Protein AF-A0A2A8B0K7-F1 (afdb_monomer_lite)

Secondary structure (DSSP, 8-state):
-HHHHGGGG-S--PPPHHHHHHHHTTTS------SSPEEE---HHHHHH-TTHHHHHHHHHHTTT--EEEP-----S--TTGGGSGGGHHHHHHHHHTTHHHHH-

pLDDT: mean 94.9, std 2.95, range [76.0, 98.06]

Radius of gyration: 17.42 Å; chains: 1; bounding box: 35×44×39 Å

Structure (mmCIF, N/CA/C/O backbone):
data_AF-A0A2A8B0K7-F1
#
_entry.id   AF-A0A2A8B0K7-F1
#
loop_
_atom_site.group_PDB
_atom_site.id
_atom_site.type_symbol
_atom_site.label_atom_id
_atom_site.label_alt_id
_atom_site.label_comp_id
_atom_site.label_asym_id
_atom_site.label_entity_id
_atom_site.label_seq_id
_atom_site.pdbx_PDB_ins_code
_atom_site.Cartn_x
_atom_site.Cartn_y
_atom_site.Cartn_z
_atom_site.occupancy
_atom_site.B_iso_or_equiv
_atom_site.auth_seq_id
_atom_site.auth_comp_id
_atom_site.auth_asym_id
_atom_site.auth_atom_id
_atom_site.pdbx_PDB_model_num
ATOM 1 N N . TYR A 1 1 ? -0.064 -16.449 -13.031 1.00 87.69 1 TYR A N 1
ATOM 2 C CA . TYR A 1 1 ? -0.453 -17.876 -12.992 1.00 87.69 1 TYR A CA 1
ATOM 3 C C . TYR A 1 1 ? -1.543 -18.190 -14.000 1.00 87.69 1 TYR A C 1
ATOM 5 O O . TYR A 1 1 ? -1.286 -19.018 -14.854 1.00 87.69 1 TYR A O 1
ATOM 13 N N . ASN A 1 2 ? -2.693 -17.508 -13.967 1.00 87.81 2 ASN A N 1
ATOM 14 C CA . ASN A 1 2 ? -3.795 -17.751 -14.915 1.00 87.81 2 ASN A CA 1
ATOM 15 C C . ASN A 1 2 ? -3.361 -17.609 -16.376 1.00 87.81 2 ASN A C 1
ATOM 17 O O . ASN A 1 2 ? -3.594 -18.510 -17.167 1.00 87.81 2 ASN A O 1
ATOM 21 N N . GLU A 1 3 ? -2.677 -16.514 -16.707 1.00 89.38 3 GLU A N 1
ATOM 22 C CA . GLU A 1 3 ? -2.254 -16.244 -18.086 1.00 89.38 3 GLU A CA 1
ATOM 23 C C . GLU A 1 3 ? -1.155 -17.201 -18.565 1.00 89.38 3 GLU A C 1
ATOM 25 O O . GLU A 1 3 ? -1.265 -17.780 -19.637 1.00 89.38 3 GLU A O 1
ATOM 30 N N . ILE A 1 4 ? -0.102 -17.391 -17.762 1.00 93.62 4 ILE A N 1
ATOM 31 C CA . ILE A 1 4 ? 1.075 -18.178 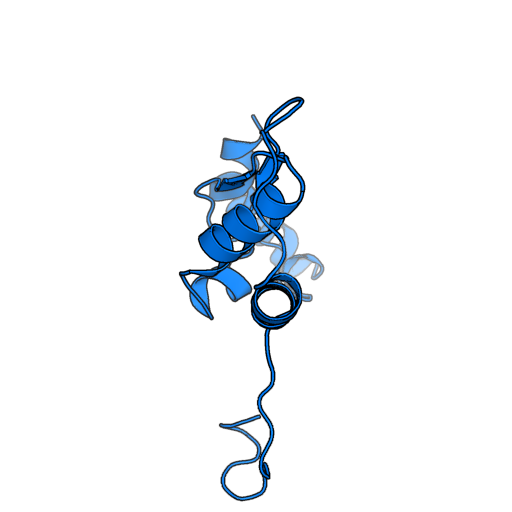-18.169 1.00 93.62 4 ILE A CA 1
ATOM 32 C C . ILE A 1 4 ? 0.799 -19.689 -18.161 1.00 93.62 4 ILE A C 1
ATOM 34 O O . ILE A 1 4 ? 1.297 -20.398 -19.028 1.00 93.62 4 ILE A O 1
ATOM 38 N N . LEU A 1 5 ? 0.051 -20.197 -17.176 1.00 93.81 5 LEU A N 1
ATOM 39 C CA . LEU A 1 5 ? -0.153 -21.641 -17.000 1.00 93.81 5 LEU A CA 1
ATOM 40 C C . LEU A 1 5 ? -1.439 -22.156 -17.664 1.00 93.81 5 LEU A C 1
ATOM 42 O O . LEU A 1 5 ? -1.542 -23.358 -17.913 1.00 93.81 5 LEU A O 1
ATOM 46 N N . GLY A 1 6 ? -2.408 -21.280 -17.957 1.00 93.38 6 GLY A N 1
ATOM 47 C CA . GLY A 1 6 ? -3.682 -21.644 -18.584 1.00 93.38 6 GLY A CA 1
ATOM 48 C C . GLY A 1 6 ? -4.337 -22.871 -17.939 1.00 93.38 6 GLY A C 1
ATOM 49 O O . GLY A 1 6 ? -4.421 -22.972 -16.714 1.00 93.38 6 GLY A O 1
ATOM 50 N N . GLU A 1 7 ? -4.723 -23.838 -18.771 1.00 94.38 7 GLU A N 1
ATOM 51 C CA . GLU A 1 7 ? -5.358 -25.100 -18.354 1.00 94.38 7 GLU A CA 1
ATOM 52 C C . GLU A 1 7 ? -4.488 -25.958 -17.415 1.00 94.38 7 GLU A C 1
ATOM 54 O O . GLU A 1 7 ? -5.001 -26.751 -16.631 1.00 94.38 7 GLU A O 1
ATOM 59 N N . THR A 1 8 ? -3.161 -25.792 -17.443 1.00 95.81 8 THR A N 1
ATOM 60 C CA . THR A 1 8 ? -2.231 -26.556 -16.588 1.00 95.81 8 THR A CA 1
ATOM 61 C C . THR A 1 8 ? -2.007 -25.940 -15.212 1.00 95.81 8 THR A C 1
ATOM 63 O O . THR A 1 8 ? -1.260 -26.490 -14.406 1.00 95.81 8 THR A O 1
ATOM 66 N N . ARG A 1 9 ? -2.655 -24.808 -14.913 1.00 94.56 9 ARG A N 1
ATOM 67 C CA . ARG A 1 9 ? -2.525 -24.127 -13.622 1.00 94.56 9 ARG A CA 1
ATOM 68 C C . ARG A 1 9 ? -2.894 -25.038 -12.445 1.00 94.56 9 ARG A C 1
ATOM 70 O O . ARG A 1 9 ? -2.273 -24.920 -11.399 1.00 94.56 9 ARG A O 1
ATOM 77 N N . GLY A 1 10 ? -3.870 -25.932 -12.601 1.00 93.75 10 GLY A N 1
ATOM 78 C CA . GLY A 1 10 ? -4.451 -26.677 -11.482 1.00 93.75 10 GLY A CA 1
ATOM 79 C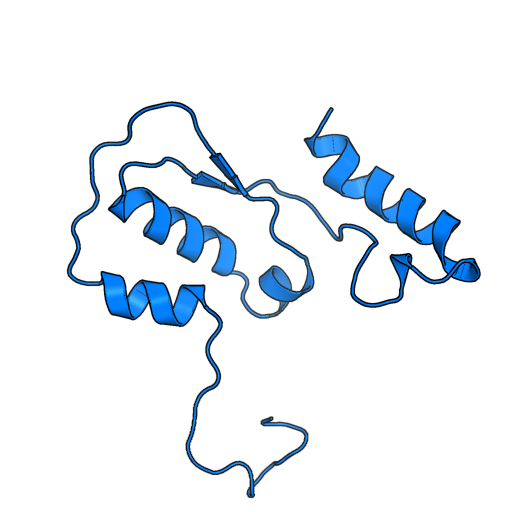 C . GLY A 1 10 ? -5.404 -25.823 -10.633 1.00 93.75 10 GLY A C 1
ATOM 80 O O . GLY A 1 10 ? -5.714 -24.683 -10.984 1.00 93.75 10 GLY A O 1
ATOM 81 N N . ASP A 1 11 ? -5.878 -26.388 -9.520 1.00 94.88 11 ASP A N 1
ATOM 82 C CA . ASP A 1 11 ? -6.906 -25.780 -8.664 1.00 94.88 11 ASP A CA 1
ATOM 83 C C . ASP A 1 11 ? -6.295 -25.146 -7.406 1.00 94.88 11 ASP A C 1
ATOM 85 O O . ASP A 1 11 ? -6.175 -25.765 -6.349 1.00 94.88 11 ASP A O 1
ATOM 89 N N . PHE A 1 12 ? -5.831 -23.905 -7.543 1.00 93.31 12 PHE A N 1
ATOM 90 C CA . PHE A 1 12 ? -5.393 -23.090 -6.412 1.00 93.31 12 PHE A CA 1
ATOM 91 C C . PHE A 1 12 ? -5.703 -21.622 -6.655 1.00 93.31 12 PHE A C 1
ATOM 93 O O . PHE A 1 12 ? -5.650 -21.150 -7.790 1.00 93.31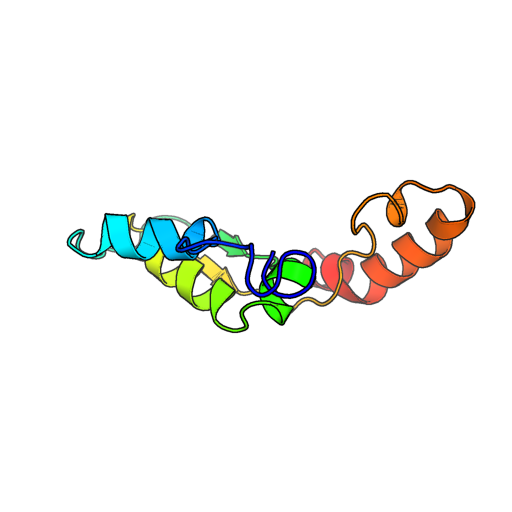 12 PHE A O 1
ATOM 100 N N . GLN A 1 13 ? -5.918 -20.855 -5.590 1.00 90.19 13 GLN A N 1
ATOM 101 C CA . GLN A 1 13 ? -6.013 -19.399 -5.644 1.00 90.19 13 GLN A CA 1
ATOM 102 C C . GLN A 1 13 ? -4.785 -18.776 -4.979 1.00 90.19 13 GLN A C 1
ATOM 104 O O . GLN A 1 13 ? -4.455 -19.110 -3.845 1.00 90.19 13 GLN A O 1
ATOM 109 N N . VAL A 1 14 ? -4.114 -17.859 -5.680 1.00 91.19 14 VAL A N 1
ATOM 110 C CA . VAL A 1 14 ? -3.101 -16.998 -5.054 1.00 91.19 14 VAL A CA 1
ATOM 111 C C . VAL A 1 14 ? -3.825 -15.789 -4.504 1.00 91.19 14 VAL A C 1
ATOM 113 O O . VAL A 1 14 ? -4.467 -15.072 -5.268 1.00 91.19 14 VAL A O 1
ATOM 116 N N . GLN A 1 15 ? -3.734 -15.601 -3.197 1.00 92.44 15 GLN A N 1
ATOM 117 C CA . GLN A 1 15 ? -4.315 -14.466 -2.497 1.00 92.44 15 GLN A CA 1
ATOM 118 C C . GLN A 1 15 ? -3.220 -13.458 -2.157 1.00 92.44 15 GLN A C 1
ATOM 120 O O . GLN A 1 15 ? -2.074 -13.832 -1.886 1.00 92.44 15 GLN A O 1
ATOM 125 N N . LEU A 1 16 ? -3.583 -12.181 -2.138 1.00 93.31 16 LEU A N 1
ATOM 126 C CA . LEU A 1 16 ? -2.809 -11.163 -1.449 1.00 93.31 16 LEU A CA 1
ATOM 127 C C . LEU A 1 16 ? -2.895 -11.400 0.065 1.00 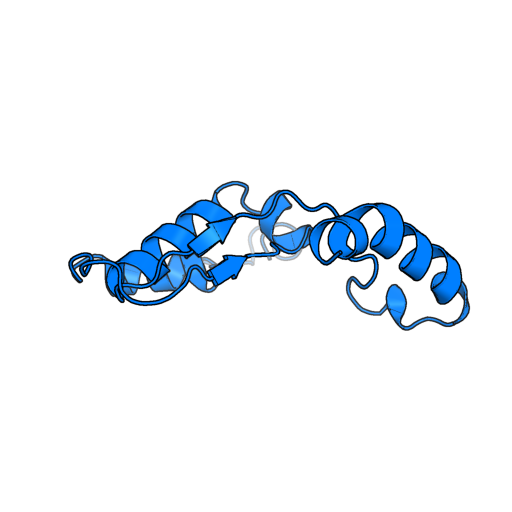93.31 16 LEU A C 1
ATOM 129 O O . LEU A 1 16 ? -3.844 -11.997 0.578 1.00 93.31 16 LEU A O 1
ATOM 133 N N . VAL A 1 17 ? -1.897 -10.917 0.803 1.00 94.94 17 VAL A N 1
ATOM 134 C CA . VAL A 1 17 ? -1.798 -11.182 2.246 1.00 94.94 17 VAL A CA 1
ATOM 135 C C . VAL A 1 17 ? -3.018 -10.670 3.018 1.00 94.94 17 VAL A C 1
ATOM 137 O O . VAL A 1 17 ? -3.496 -11.344 3.925 1.00 94.94 17 VAL A O 1
ATOM 140 N N . HIS A 1 18 ? -3.568 -9.516 2.641 1.00 95.31 18 HIS A N 1
ATOM 141 C CA . HIS A 1 18 ? -4.761 -8.936 3.258 1.00 95.31 18 HIS A CA 1
ATOM 142 C C . HIS A 1 18 ? -6.040 -9.691 2.922 1.00 95.31 18 HIS A C 1
ATOM 144 O O . HIS A 1 18 ? -6.923 -9.749 3.771 1.00 95.31 18 HIS A O 1
ATOM 150 N N . GLU A 1 19 ? -6.150 -10.299 1.740 1.00 95.38 19 GLU A N 1
ATOM 151 C CA . GLU A 1 19 ? -7.288 -11.173 1.421 1.00 95.38 19 GLU A CA 1
ATOM 152 C C . GLU A 1 19 ? -7.304 -12.390 2.357 1.00 95.38 19 GLU A C 1
ATOM 154 O O . GLU A 1 19 ? -8.334 -12.705 2.957 1.00 95.38 19 GLU A O 1
ATOM 159 N N . TRP A 1 20 ? -6.140 -13.014 2.558 1.00 96.12 20 TRP A N 1
ATOM 160 C CA . TRP A 1 20 ? -5.983 -14.131 3.490 1.00 96.12 20 TRP A CA 1
ATOM 161 C C . TRP A 1 20 ? -6.216 -13.710 4.951 1.00 96.12 20 TRP A C 1
ATOM 163 O O . TRP A 1 20 ? -6.945 -14.376 5.692 1.00 96.12 20 TRP A O 1
ATOM 173 N N . LEU A 1 21 ? -5.649 -12.574 5.376 1.00 97.06 21 LEU A N 1
ATOM 174 C CA . LEU A 1 21 ? -5.811 -12.060 6.740 1.00 97.06 21 LEU A CA 1
ATOM 175 C C . LEU A 1 21 ? -7.262 -11.701 7.065 1.00 97.06 21 LEU A C 1
ATOM 177 O O . LEU A 1 21 ? -7.706 -11.950 8.184 1.00 97.06 21 LEU A O 1
ATOM 181 N N . GLN A 1 22 ? -8.019 -11.143 6.117 1.00 95.19 22 GLN A N 1
ATOM 182 C CA . GLN A 1 22 ? -9.437 -10.852 6.333 1.00 95.19 22 GLN A CA 1
ATOM 183 C C . GLN A 1 22 ? -10.239 -12.111 6.666 1.00 95.19 22 GLN A C 1
ATOM 185 O O . GLN A 1 22 ? -11.086 -12.069 7.559 1.00 95.19 22 GLN A O 1
ATOM 190 N N . GLN A 1 23 ? -9.955 -13.224 5.985 1.00 94.88 23 GLN A N 1
ATOM 191 C CA . GLN A 1 23 ? -10.606 -14.508 6.252 1.00 94.88 23 GLN A CA 1
ATOM 192 C C . GLN A 1 23 ? -10.214 -15.040 7.631 1.00 94.88 23 GLN A C 1
ATOM 194 O O . GLN A 1 23 ? -11.083 -15.387 8.428 1.00 94.88 23 GLN A O 1
ATOM 199 N N . LEU A 1 24 ? -8.915 -15.038 7.943 1.00 96.69 24 LEU A N 1
ATOM 200 C CA . LEU A 1 24 ? -8.401 -15.531 9.222 1.00 96.69 24 LEU A CA 1
ATOM 201 C C . LEU A 1 24 ? -8.952 -14.745 10.421 1.00 96.69 24 LEU A C 1
ATOM 203 O O . LEU A 1 24 ? -9.157 -15.298 11.498 1.00 96.69 24 LEU A O 1
ATOM 207 N N . LEU A 1 25 ? -9.183 -13.445 10.242 1.00 96.94 25 LEU A N 1
ATOM 208 C CA . LEU A 1 25 ? -9.642 -12.561 11.304 1.00 96.94 25 LEU A CA 1
ATOM 209 C C . LEU A 1 25 ? -11.162 -12.407 11.351 1.00 96.94 25 LEU A C 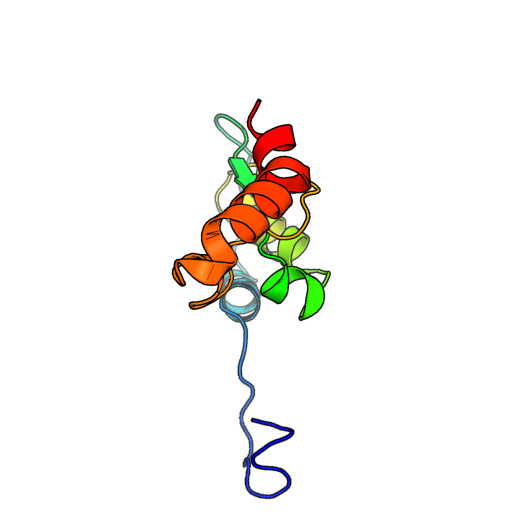1
ATOM 211 O O . LEU A 1 25 ? -11.625 -11.646 12.193 1.00 96.94 25 LEU A O 1
ATOM 215 N N . ALA A 1 26 ? -11.934 -13.099 10.507 1.00 93.88 26 ALA A N 1
ATOM 216 C CA . ALA A 1 26 ? -13.372 -12.876 10.333 1.00 93.88 26 ALA A CA 1
ATOM 217 C C . ALA A 1 26 ? -14.176 -12.890 11.649 1.00 93.88 26 ALA A C 1
ATOM 219 O O . ALA A 1 26 ? -15.062 -12.052 11.830 1.00 93.88 26 ALA A O 1
ATOM 220 N N . GLU A 1 27 ? -13.819 -13.766 12.590 1.00 95.38 27 GLU A N 1
ATOM 221 C CA . GLU A 1 27 ? -14.494 -13.928 13.889 1.00 95.38 27 GLU A CA 1
ATOM 222 C C . GLU A 1 27 ? -13.997 -12.963 14.977 1.00 95.38 27 GLU A C 1
ATOM 224 O O . GLU A 1 27 ? -14.615 -12.820 16.032 1.00 95.38 27 GLU A O 1
ATOM 229 N N . ARG A 1 28 ? -12.881 -12.267 14.745 1.00 97.19 28 ARG A N 1
ATOM 230 C CA . ARG A 1 28 ? -12.318 -11.326 15.714 1.00 97.19 28 ARG A CA 1
ATOM 231 C C . ARG A 1 28 ? -13.079 -10.005 15.672 1.00 97.19 28 ARG A C 1
ATOM 233 O O . ARG A 1 28 ? -12.965 -9.276 14.693 1.00 97.19 28 ARG A O 1
ATOM 240 N N . ALA A 1 29 ? -13.787 -9.653 16.739 1.00 96.44 29 ALA A N 1
ATOM 241 C CA . ALA A 1 29 ? -14.475 -8.366 16.822 1.00 96.44 29 ALA A CA 1
ATOM 242 C C . ALA A 1 29 ? -13.510 -7.170 16.713 1.00 96.44 29 ALA A C 1
ATOM 244 O O . ALA A 1 29 ? -12.379 -7.215 17.213 1.00 96.44 29 ALA A O 1
ATOM 245 N N . GLU A 1 30 ? -13.993 -6.088 16.101 1.00 96.88 30 GLU A N 1
ATOM 246 C CA . GLU A 1 30 ? -13.332 -4.785 16.152 1.00 96.88 30 GLU A CA 1
ATOM 247 C C . GLU A 1 30 ? -13.113 -4.340 17.597 1.00 96.88 30 GLU A C 1
ATOM 249 O O . GLU A 1 30 ? -13.937 -4.597 18.478 1.00 96.88 30 GLU A O 1
ATOM 254 N N . GLN A 1 31 ? -11.970 -3.706 17.842 1.00 97.31 31 GLN A N 1
ATOM 255 C CA . GLN A 1 31 ? -11.641 -3.155 19.151 1.00 97.31 31 GLN A CA 1
ATOM 256 C C . GLN A 1 31 ? -11.784 -1.631 19.100 1.00 97.31 31 GLN A C 1
ATOM 258 O O . GLN A 1 31 ? -11.556 -1.037 18.042 1.00 97.31 31 GLN A O 1
ATOM 263 N N . PRO A 1 32 ? -12.132 -0.971 20.218 1.00 96.62 32 PRO A N 1
ATOM 264 C CA . PRO A 1 32 ? -12.154 0.485 20.279 1.00 96.62 32 PRO A CA 1
ATOM 265 C C . PRO A 1 32 ? -10.814 1.071 19.825 1.00 96.62 32 PRO A C 1
ATOM 267 O O . PRO A 1 32 ? -9.756 0.606 20.252 1.00 96.62 32 PRO A O 1
ATOM 270 N N . ALA A 1 33 ? -10.862 2.083 18.959 1.00 94.94 33 ALA A N 1
ATOM 271 C CA . ALA A 1 33 ? -9.653 2.722 18.460 1.00 94.94 33 ALA A CA 1
ATOM 272 C C . ALA A 1 33 ? -8.901 3.427 19.600 1.00 94.94 33 ALA A C 1
ATOM 274 O O . ALA A 1 33 ? -9.494 4.180 20.375 1.00 94.94 33 ALA A O 1
ATOM 275 N N . THR A 1 34 ? -7.591 3.203 19.682 1.00 93.81 34 THR A N 1
ATOM 276 C CA . THR A 1 34 ? -6.701 3.833 20.666 1.00 93.81 34 THR A CA 1
ATOM 277 C C . THR A 1 34 ? -5.446 4.371 19.984 1.00 93.81 34 THR A C 1
ATOM 279 O O . THR A 1 34 ? -4.999 3.822 18.980 1.00 93.81 34 THR A O 1
ATOM 282 N N . GLY A 1 35 ? -4.867 5.436 20.543 1.00 93.81 35 GLY A N 1
ATOM 283 C CA . GLY A 1 35 ? -3.663 6.062 19.995 1.00 93.81 35 GLY A CA 1
ATOM 284 C C . GLY A 1 35 ? -3.917 6.919 18.752 1.00 93.81 35 GLY A C 1
ATOM 285 O O . GLY A 1 35 ? -5.045 7.324 18.468 1.00 93.81 35 GLY A O 1
ATOM 286 N N . GLU A 1 36 ? -2.832 7.234 18.047 1.00 95.88 36 GLU A N 1
ATOM 287 C CA . GLU A 1 36 ? -2.850 8.048 16.830 1.00 95.88 36 GLU A CA 1
ATOM 288 C C . GLU A 1 36 ? -3.226 7.224 15.590 1.00 95.88 36 GLU A C 1
ATOM 290 O O . GLU A 1 36 ? -3.158 5.992 15.580 1.00 95.88 36 GLU A O 1
ATOM 295 N N . ALA A 1 37 ? -3.642 7.920 14.530 1.00 96.62 37 ALA A N 1
ATOM 296 C CA . ALA A 1 37 ? -3.945 7.288 13.254 1.00 96.62 37 ALA A CA 1
ATOM 297 C C . ALA A 1 37 ? -2.662 6.839 12.539 1.00 96.62 37 ALA A C 1
ATOM 299 O O . ALA A 1 37 ? -1.668 7.561 12.489 1.00 96.62 37 ALA A O 1
ATOM 300 N N . TRP A 1 38 ? -2.729 5.662 11.930 1.00 97.44 38 TRP A N 1
ATOM 301 C CA . TRP A 1 38 ? -1.770 5.188 10.943 1.00 97.44 38 TRP A CA 1
ATOM 302 C C . TRP A 1 38 ? -2.202 5.664 9.558 1.00 97.44 38 TRP A C 1
ATOM 304 O O . TRP A 1 38 ? -3.398 5.777 9.285 1.00 97.44 38 TRP A O 1
ATOM 314 N N . TYR A 1 39 ? -1.242 5.881 8.665 1.00 97.12 39 TYR A N 1
ATOM 315 C CA . TYR A 1 39 ? -1.499 6.355 7.307 1.00 97.12 39 TYR A CA 1
ATOM 316 C C . TYR A 1 39 ? -0.961 5.342 6.301 1.00 97.12 39 TYR A C 1
ATOM 318 O O . TYR A 1 39 ? 0.234 5.048 6.275 1.00 97.12 39 TYR A O 1
ATOM 326 N N . LEU A 1 40 ? -1.851 4.784 5.486 1.00 97.19 40 LEU A N 1
ATOM 327 C CA . LEU A 1 40 ? -1.520 3.794 4.474 1.00 97.19 40 LEU A CA 1
ATOM 328 C C . LEU A 1 40 ? -1.230 4.473 3.138 1.00 97.19 40 LEU A C 1
ATOM 330 O O . LEU A 1 40 ? -2.118 5.045 2.507 1.00 97.19 40 LEU A O 1
ATOM 334 N N . PHE A 1 41 ? 0.011 4.330 2.681 1.00 96.88 41 PHE A N 1
ATOM 335 C CA . PHE A 1 41 ? 0.434 4.670 1.328 1.00 96.88 41 PHE A CA 1
ATOM 336 C C . PHE A 1 41 ? 0.406 3.396 0.477 1.00 96.88 41 PHE A C 1
ATOM 338 O O . PHE A 1 41 ? 1.381 2.641 0.403 1.00 96.88 41 PHE A O 1
ATOM 345 N N . GLY A 1 42 ? -0.751 3.131 -0.130 1.00 95.00 42 GLY A N 1
ATOM 346 C CA . GLY A 1 42 ? -0.948 1.967 -0.993 1.00 95.00 42 GLY A CA 1
ATOM 347 C C . GLY A 1 42 ? -0.040 2.024 -2.222 1.00 95.00 42 GLY A C 1
ATOM 348 O O . GLY A 1 42 ? 0.054 3.051 -2.895 1.00 95.00 42 GLY A O 1
ATOM 349 N N . HIS A 1 43 ? 0.638 0.919 -2.532 1.00 95.00 43 HIS A N 1
ATOM 350 C CA . HIS A 1 43 ? 1.463 0.847 -3.736 1.00 95.00 43 HIS A CA 1
ATOM 351 C C . HIS A 1 43 ? 0.583 0.639 -4.970 1.00 95.00 43 HIS A C 1
ATOM 353 O O . HIS A 1 43 ? -0.388 -0.115 -4.942 1.00 95.00 43 HIS A O 1
ATOM 359 N N . CYS A 1 44 ? 0.954 1.267 -6.088 1.00 93.12 44 CYS A N 1
ATOM 360 C CA . CYS A 1 44 ? 0.137 1.271 -7.302 1.00 93.12 44 CYS A CA 1
ATOM 361 C C . CYS A 1 44 ? -0.206 -0.135 -7.818 1.00 93.12 44 CYS A C 1
ATOM 363 O O . CYS A 1 44 ? -1.346 -0.347 -8.204 1.00 93.12 44 CYS A O 1
ATOM 365 N N . THR A 1 45 ? 0.722 -1.096 -7.776 1.00 92.56 45 THR A N 1
ATOM 366 C CA . THR A 1 45 ? 0.466 -2.483 -8.206 1.00 92.56 45 THR A CA 1
ATOM 367 C C . THR A 1 45 ? -0.625 -3.166 -7.379 1.00 92.56 45 THR A C 1
ATOM 369 O O . THR A 1 45 ? -1.445 -3.892 -7.929 1.00 92.56 45 THR A O 1
ATOM 372 N N . GLU A 1 46 ? -0.648 -2.942 -6.065 1.00 92.44 46 GLU A N 1
ATOM 373 C CA . GLU A 1 46 ? -1.652 -3.530 -5.173 1.00 92.44 46 GLU A CA 1
ATOM 374 C C . GLU A 1 46 ? -3.022 -2.883 -5.410 1.00 92.44 46 GLU A C 1
ATOM 376 O O . GLU A 1 46 ? -4.015 -3.579 -5.619 1.00 92.44 46 GLU A O 1
ATOM 381 N N . THR A 1 47 ? -3.064 -1.550 -5.457 1.00 92.00 47 THR A N 1
ATOM 382 C CA . THR A 1 47 ? -4.301 -0.786 -5.658 1.00 92.00 47 THR A CA 1
ATOM 383 C C . THR A 1 47 ? -4.937 -1.050 -7.023 1.00 92.00 47 THR A C 1
ATOM 385 O O . THR A 1 47 ? -6.160 -1.101 -7.126 1.00 92.00 47 THR A O 1
ATOM 388 N N . THR A 1 48 ? -4.142 -1.232 -8.083 1.00 92.19 48 THR A N 1
ATOM 389 C CA . THR A 1 48 ? -4.683 -1.543 -9.416 1.00 92.19 48 THR A CA 1
ATOM 390 C C . THR A 1 48 ? -5.096 -3.003 -9.554 1.00 92.19 48 THR A C 1
ATOM 392 O O . THR A 1 48 ? -6.074 -3.276 -10.247 1.00 92.19 48 THR A O 1
ATOM 395 N N . ALA A 1 49 ? -4.405 -3.934 -8.886 1.00 91.44 49 ALA A N 1
ATOM 396 C CA . ALA A 1 49 ? -4.802 -5.340 -8.858 1.00 91.44 49 ALA A CA 1
ATOM 397 C C . ALA A 1 49 ? -6.103 -5.554 -8.067 1.00 91.44 49 ALA A C 1
ATOM 399 O O . ALA A 1 49 ? -6.943 -6.356 -8.471 1.00 91.44 49 ALA A O 1
ATOM 400 N N . LEU A 1 50 ? -6.281 -4.825 -6.960 1.00 94.44 50 LEU A N 1
ATOM 401 C CA . LEU A 1 50 ? -7.472 -4.887 -6.119 1.00 94.44 50 LEU A CA 1
ATOM 402 C C . LEU A 1 50 ? -7.792 -3.493 -5.541 1.00 94.44 50 LEU A C 1
ATOM 404 O O . LEU A 1 50 ? -7.223 -3.112 -4.513 1.00 94.44 50 LEU A O 1
ATOM 408 N N . PRO A 1 51 ? -8.749 -2.745 -6.132 1.00 93.62 51 PRO A N 1
ATOM 409 C CA . PRO A 1 51 ? -9.115 -1.398 -5.673 1.00 93.62 51 PRO A CA 1
ATOM 410 C C . PRO A 1 51 ? -9.591 -1.326 -4.215 1.00 93.62 51 PRO A C 1
ATOM 412 O O . PRO A 1 51 ? -9.450 -0.295 -3.562 1.00 93.62 51 PRO A O 1
ATOM 415 N N . ALA A 1 52 ? -10.127 -2.428 -3.682 1.00 94.56 52 ALA A N 1
ATOM 416 C CA . ALA A 1 52 ? -10.583 -2.525 -2.297 1.00 94.56 52 ALA A CA 1
ATOM 417 C C . ALA A 1 52 ? -9.447 -2.746 -1.274 1.00 94.56 52 ALA A C 1
ATOM 419 O O . ALA A 1 52 ? -9.714 -2.732 -0.072 1.00 94.56 52 ALA A O 1
ATOM 420 N N . SER A 1 53 ? -8.187 -2.913 -1.703 1.00 95.88 53 SER A N 1
ATOM 421 C CA . SER A 1 53 ? -7.060 -3.255 -0.813 1.00 95.88 53 SER A CA 1
ATOM 422 C C . SER A 1 53 ? -6.912 -2.297 0.368 1.00 95.88 53 SER A C 1
ATOM 424 O O . SER A 1 53 ? -6.761 -2.738 1.505 1.00 95.88 53 SER A O 1
ATOM 426 N N . GLY A 1 54 ? -7.048 -0.989 0.133 1.00 96.12 54 GLY A N 1
ATOM 427 C CA . GLY A 1 54 ? -6.998 0.006 1.205 1.00 96.12 54 GLY A CA 1
ATOM 428 C C . GLY A 1 54 ? -8.086 -0.196 2.266 1.00 96.12 54 GLY A C 1
ATOM 429 O O . GLY A 1 54 ? -7.813 -0.111 3.463 1.00 96.12 54 GLY A O 1
ATOM 430 N N . GLN A 1 55 ? -9.315 -0.524 1.854 1.00 96.19 55 GLN A N 1
ATOM 431 C CA . GLN A 1 55 ? -10.422 -0.801 2.780 1.00 96.19 55 GLN A CA 1
ATOM 432 C C . GLN A 1 55 ? -10.212 -2.115 3.538 1.00 96.19 55 GLN A C 1
ATOM 434 O O . GLN A 1 55 ? -10.572 -2.221 4.715 1.00 96.19 55 GLN A O 1
ATOM 439 N N . HIS A 1 56 ? -9.603 -3.111 2.888 1.00 97.12 56 HIS A N 1
ATOM 440 C CA . HIS A 1 56 ? -9.259 -4.370 3.538 1.00 97.12 56 HIS A CA 1
ATOM 441 C C . HIS A 1 56 ? -8.275 -4.133 4.682 1.00 97.12 56 HIS A C 1
ATOM 443 O O . HIS A 1 56 ? -8.508 -4.606 5.796 1.00 97.12 56 HIS A O 1
ATOM 449 N N . TRP A 1 57 ? -7.237 -3.332 4.440 1.00 97.88 57 TRP A N 1
ATOM 450 C CA . TRP A 1 57 ? -6.275 -2.951 5.467 1.00 97.88 57 TRP A CA 1
ATOM 451 C C . TRP A 1 57 ? -6.908 -2.148 6.605 1.00 97.88 57 TRP A C 1
ATOM 453 O O . TRP A 1 57 ? -6.669 -2.474 7.768 1.00 97.88 57 TRP A O 1
ATOM 463 N N . THR A 1 58 ? -7.779 -1.177 6.305 1.00 97.31 58 THR A N 1
ATOM 464 C CA . THR A 1 58 ? -8.520 -0.439 7.344 1.00 97.31 58 THR A CA 1
ATOM 465 C C . THR A 1 58 ? -9.342 -1.381 8.228 1.00 97.31 58 THR A C 1
ATOM 467 O O . THR A 1 58 ? -9.281 -1.286 9.453 1.00 97.31 58 THR A O 1
ATOM 470 N N . SER A 1 59 ? -10.041 -2.345 7.625 1.00 97.06 59 SER A N 1
ATOM 471 C CA . SER A 1 59 ? -10.843 -3.335 8.359 1.00 97.06 59 SER A CA 1
ATOM 472 C C . SER A 1 59 ? -9.977 -4.259 9.222 1.00 97.06 59 SER A C 1
ATOM 474 O O . SER A 1 59 ? -10.352 -4.607 10.339 1.00 97.06 59 SER A O 1
ATOM 476 N N . ILE A 1 60 ? -8.800 -4.659 8.729 1.00 97.69 60 ILE A N 1
ATOM 477 C CA . ILE A 1 60 ? -7.845 -5.470 9.496 1.00 97.69 60 ILE A CA 1
ATOM 478 C C . ILE A 1 60 ? -7.345 -4.688 10.717 1.00 97.69 60 ILE A C 1
ATOM 480 O O . ILE A 1 60 ? -7.372 -5.222 11.823 1.00 97.69 60 ILE A O 1
ATOM 484 N N . PHE A 1 61 ? -6.935 -3.428 10.548 1.00 97.88 61 PHE A N 1
ATOM 485 C CA . PHE A 1 61 ? -6.420 -2.592 11.642 1.00 97.88 61 PHE A CA 1
ATOM 486 C C . PHE A 1 61 ? -7.479 -2.326 12.724 1.00 97.88 61 PHE A C 1
ATOM 488 O O . PHE A 1 61 ? -7.168 -2.398 13.917 1.00 97.88 61 PHE A O 1
ATOM 495 N N . ALA A 1 62 ? -8.743 -2.131 12.333 1.00 97.38 62 ALA A N 1
ATOM 496 C CA . ALA A 1 62 ? -9.857 -1.952 13.267 1.00 97.38 62 ALA A CA 1
ATOM 497 C C . ALA A 1 62 ? -10.044 -3.159 14.213 1.00 97.38 62 ALA A C 1
ATOM 499 O O . ALA A 1 62 ? -10.325 -2.991 15.403 1.00 97.38 62 ALA A O 1
ATOM 500 N N . ARG A 1 63 ? -9.771 -4.389 13.746 1.00 97.50 63 ARG A N 1
ATOM 501 C CA . ARG A 1 63 ? -9.778 -5.611 14.586 1.00 97.50 63 ARG A CA 1
ATOM 502 C C . ARG A 1 63 ? -8.705 -5.624 15.680 1.00 97.50 63 ARG A C 1
ATOM 504 O O . ARG A 1 63 ? -8.761 -6.456 16.589 1.00 97.50 63 ARG A O 1
ATOM 511 N N . PHE A 1 64 ? -7.754 -4.696 15.635 1.00 9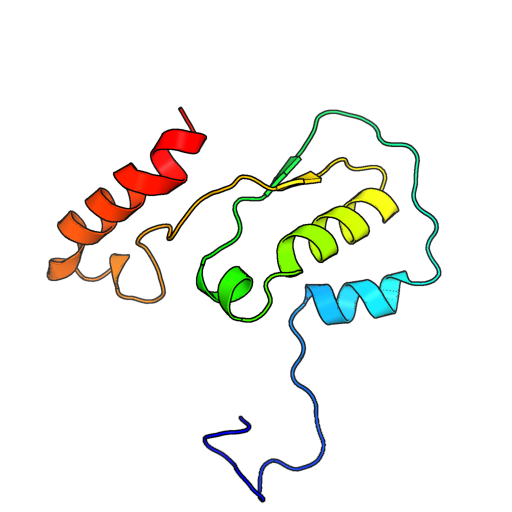6.81 64 PHE A N 1
ATOM 512 C CA . PHE A 1 64 ? -6.710 -4.516 16.643 1.00 96.81 64 PHE A CA 1
ATOM 513 C C . PHE A 1 64 ? -6.775 -3.158 17.352 1.00 96.81 64 PHE A C 1
ATOM 515 O O . PHE A 1 64 ? -5.868 -2.839 18.113 1.00 96.81 64 PHE A O 1
ATOM 522 N N . GLY A 1 65 ? -7.842 -2.376 17.150 1.00 97.44 65 GLY A N 1
ATOM 523 C CA . GLY A 1 65 ? -8.016 -1.085 17.823 1.00 97.44 65 GLY A CA 1
ATOM 524 C C . GLY A 1 65 ? -7.106 0.010 17.270 1.00 97.44 65 GLY A C 1
ATOM 525 O O . GLY A 1 65 ? -6.843 0.995 17.959 1.00 97.44 65 GLY A O 1
ATOM 526 N N . ALA A 1 66 ? -6.623 -0.154 16.036 1.00 97.69 66 ALA A N 1
ATOM 527 C CA . ALA A 1 66 ? -5.843 0.848 15.327 1.00 97.69 66 ALA A CA 1
ATOM 528 C C . ALA A 1 66 ? -6.702 1.521 14.249 1.00 97.69 66 ALA A C 1
ATOM 530 O O . ALA A 1 66 ? -7.402 0.856 13.485 1.00 97.69 66 ALA A O 1
ATOM 531 N N . ARG A 1 67 ? -6.626 2.852 14.165 1.00 98.06 67 ARG A N 1
ATOM 532 C CA . ARG A 1 67 ? -7.219 3.624 13.068 1.00 98.06 67 ARG A CA 1
ATOM 533 C C . ARG A 1 67 ? -6.220 3.688 11.916 1.00 98.06 67 ARG A C 1
ATOM 535 O O . ARG A 1 67 ? -5.093 4.120 12.135 1.00 98.06 67 ARG A O 1
ATOM 542 N N . LEU A 1 68 ? -6.629 3.280 10.716 1.00 98.00 68 LEU A N 1
ATOM 543 C CA . LEU A 1 68 ? -5.807 3.349 9.506 1.00 98.00 68 LEU A CA 1
ATOM 544 C C . LEU A 1 68 ? -6.511 4.173 8.427 1.00 98.00 68 LEU A C 1
ATOM 546 O O . LEU A 1 68 ? -7.573 3.785 7.937 1.00 98.00 68 LEU A O 1
ATOM 550 N N . GLU A 1 69 ? -5.887 5.282 8.051 1.00 97.31 69 GLU A N 1
ATOM 551 C CA . GLU A 1 69 ? -6.336 6.193 7.004 1.00 97.31 69 GLU A CA 1
ATOM 552 C C . GLU A 1 69 ? -5.666 5.863 5.676 1.00 97.31 69 GLU A C 1
ATOM 554 O O . GLU A 1 69 ? -4.444 5.763 5.597 1.00 97.31 69 GLU A O 1
ATOM 559 N N . ASN A 1 70 ? -6.455 5.733 4.612 1.00 95.38 70 ASN A N 1
ATOM 560 C CA . ASN A 1 70 ? -5.902 5.593 3.269 1.00 95.38 70 ASN A CA 1
ATOM 561 C C . ASN A 1 70 ? -5.479 6.959 2.733 1.00 95.38 70 ASN A C 1
ATOM 563 O O . ASN A 1 70 ? -6.294 7.877 2.646 1.00 95.38 70 ASN A O 1
ATOM 567 N N . VAL A 1 71 ? -4.220 7.073 2.319 1.00 96.06 71 VAL A N 1
ATOM 568 C CA . VAL A 1 71 ? -3.699 8.282 1.684 1.00 96.06 71 VAL A CA 1
ATOM 569 C C . VAL A 1 71 ? -3.807 8.129 0.173 1.00 96.06 71 VAL A C 1
ATOM 571 O O . VAL A 1 71 ? -3.315 7.162 -0.409 1.00 96.06 71 VAL A O 1
ATOM 574 N N . SER A 1 72 ? -4.473 9.087 -0.473 1.00 92.94 72 SER A N 1
ATOM 575 C CA . SER A 1 72 ? -4.683 9.083 -1.922 1.00 92.94 72 SER A CA 1
ATOM 576 C C . SER A 1 72 ? -3.402 9.479 -2.660 1.00 92.94 72 SER A C 1
ATOM 578 O O . SER A 1 72 ? -3.242 10.627 -3.070 1.00 92.94 72 SER A O 1
ATOM 580 N N . VAL A 1 73 ? -2.500 8.517 -2.840 1.00 95.44 73 VAL A N 1
ATOM 581 C CA . VAL A 1 73 ? -1.247 8.671 -3.588 1.00 95.44 73 VAL A CA 1
ATOM 582 C C . VAL A 1 73 ? -1.250 7.859 -4.883 1.00 95.44 73 VAL A C 1
ATOM 584 O O . VAL A 1 73 ? -1.928 6.840 -5.008 1.00 95.44 73 VAL A O 1
ATOM 587 N N . GLY A 1 74 ? -0.472 8.316 -5.862 1.00 94.12 74 GLY A N 1
ATOM 588 C CA . GLY A 1 74 ? -0.169 7.571 -7.080 1.00 94.12 74 GLY A CA 1
ATOM 589 C C . GLY A 1 74 ? 1.041 6.640 -6.917 1.00 94.12 74 GLY A C 1
ATOM 590 O O . GLY A 1 74 ? 1.414 6.229 -5.819 1.00 94.12 74 GLY A O 1
ATOM 591 N N . CYS A 1 75 ? 1.704 6.329 -8.034 1.00 94.88 75 CYS A N 1
ATOM 592 C CA . CYS A 1 75 ? 2.935 5.532 -8.041 1.00 94.88 75 CYS A CA 1
ATOM 593 C C . CYS A 1 75 ? 4.040 6.187 -7.190 1.00 94.88 75 CYS A C 1
ATOM 595 O O . CYS A 1 75 ? 4.164 7.410 -7.172 1.00 94.88 75 CYS A O 1
ATOM 597 N N . CYS A 1 76 ? 4.862 5.373 -6.522 1.00 95.25 76 CYS A N 1
ATOM 598 C CA . CYS A 1 76 ? 6.031 5.842 -5.772 1.00 95.25 76 CYS A CA 1
ATOM 599 C C . CYS A 1 76 ? 7.267 6.093 -6.657 1.00 95.25 76 CYS A C 1
ATOM 601 O O . CYS A 1 76 ? 8.269 6.599 -6.171 1.00 95.25 76 CYS A O 1
ATOM 603 N N . GLY A 1 77 ? 7.232 5.697 -7.935 1.00 95.31 77 GLY A N 1
ATOM 604 C CA . GLY A 1 77 ? 8.360 5.817 -8.870 1.00 95.31 77 GLY A CA 1
ATOM 605 C C . GLY A 1 77 ? 9.417 4.713 -8.757 1.00 95.31 77 GLY A C 1
ATOM 606 O O . GLY A 1 77 ? 10.289 4.628 -9.613 1.00 95.31 77 GLY A O 1
ATOM 607 N N . MET A 1 78 ? 9.318 3.824 -7.765 1.00 95.06 78 MET A N 1
ATOM 608 C CA . MET A 1 78 ? 10.372 2.858 -7.413 1.00 95.06 78 MET A CA 1
ATOM 609 C C . MET A 1 78 ? 9.977 1.390 -7.649 1.00 95.06 78 MET A C 1
ATOM 611 O O . MET A 1 78 ? 10.525 0.489 -7.024 1.00 95.06 78 MET A O 1
ATOM 615 N N . ALA A 1 79 ? 9.002 1.121 -8.521 1.00 90.81 79 ALA A N 1
ATOM 616 C CA . ALA A 1 79 ? 8.500 -0.237 -8.731 1.00 90.81 79 ALA A CA 1
ATOM 617 C C . ALA A 1 79 ? 9.582 -1.185 -9.296 1.00 90.81 79 ALA A C 1
ATOM 619 O O . ALA A 1 79 ? 10.170 -0.925 -10.348 1.00 90.81 79 ALA A O 1
ATOM 620 N N . GLY A 1 80 ? 9.808 -2.319 -8.625 1.00 88.44 80 GLY A N 1
ATOM 621 C CA . GLY A 1 80 ? 10.781 -3.329 -9.054 1.00 88.44 80 GLY A CA 1
ATOM 622 C C . GLY A 1 80 ? 12.204 -2.770 -9.146 1.00 88.44 80 GLY A C 1
ATOM 623 O O . GLY A 1 80 ? 12.649 -2.040 -8.268 1.00 88.44 80 GLY A O 1
ATOM 624 N N . THR A 1 81 ? 12.931 -3.097 -10.219 1.00 92.12 81 THR A N 1
ATOM 625 C CA . THR A 1 81 ? 14.276 -2.544 -10.464 1.00 92.12 81 THR A CA 1
ATOM 626 C C . THR A 1 81 ? 14.253 -1.171 -11.127 1.00 92.12 81 THR A C 1
ATOM 628 O O . THR A 1 81 ? 15.300 -0.532 -11.180 1.00 92.12 81 THR A O 1
ATOM 631 N N . TYR A 1 82 ? 13.096 -0.689 -11.605 1.00 93.56 82 TYR A N 1
ATOM 632 C CA . TYR A 1 82 ? 13.006 0.533 -12.411 1.00 93.56 82 TYR A CA 1
ATOM 633 C C . TYR A 1 82 ? 13.672 1.719 -11.712 1.00 93.56 82 TYR A C 1
ATOM 635 O O . TYR A 1 82 ? 14.546 2.345 -12.304 1.00 93.56 82 TYR A O 1
ATOM 643 N N . GLY A 1 83 ? 13.336 1.963 -10.441 1.00 92.06 83 GLY A N 1
ATOM 644 C CA . GLY A 1 83 ? 13.913 3.056 -9.652 1.00 92.06 83 GLY A CA 1
ATOM 645 C C . GLY A 1 83 ? 15.370 2.861 -9.229 1.00 92.06 83 GLY A C 1
ATOM 646 O O . GLY A 1 83 ? 16.028 3.817 -8.828 1.00 92.06 83 GLY A O 1
ATOM 647 N N . HIS A 1 84 ? 15.896 1.639 -9.338 1.00 93.25 84 HIS A N 1
ATOM 648 C CA . HIS A 1 84 ? 17.284 1.302 -9.012 1.00 93.25 84 HIS A CA 1
ATOM 649 C C . HIS A 1 84 ? 18.217 1.354 -10.231 1.00 93.25 84 HIS A C 1
ATOM 651 O O . HIS A 1 84 ? 19.438 1.287 -10.087 1.00 93.25 84 HIS A O 1
ATOM 657 N N . GLU A 1 85 ? 17.671 1.487 -11.438 1.00 96.50 85 GLU A N 1
ATOM 658 C CA . GLU A 1 85 ? 18.454 1.653 -12.656 1.00 96.50 85 GLU A CA 1
ATOM 659 C C . GLU A 1 85 ? 18.889 3.117 -12.806 1.00 96.50 85 GLU A C 1
ATOM 661 O O . GLU A 1 85 ? 18.055 4.013 -12.919 1.00 96.50 85 GLU A O 1
ATOM 666 N N . VAL A 1 86 ? 20.203 3.368 -12.881 1.00 96.75 86 VAL A N 1
ATOM 667 C CA . VAL A 1 86 ? 20.784 4.729 -12.962 1.00 96.75 86 VAL A CA 1
ATOM 668 C C . VAL A 1 86 ? 20.137 5.580 -14.061 1.00 96.75 86 VAL A C 1
ATOM 670 O O . VAL A 1 86 ? 19.842 6.752 -13.841 1.00 96.75 86 VAL A O 1
ATOM 673 N N . LYS A 1 87 ? 19.849 4.985 -15.227 1.00 97.00 87 LYS A N 1
ATOM 674 C CA . LYS A 1 87 ? 19.190 5.665 -16.358 1.00 97.00 87 LYS A CA 1
ATOM 675 C C . LYS A 1 87 ? 17.771 6.172 -16.043 1.00 97.00 87 LYS A C 1
ATOM 677 O O . LYS A 1 87 ? 17.303 7.087 -16.708 1.00 97.00 87 LYS A O 1
ATOM 682 N N . ASN A 1 88 ? 17.092 5.588 -15.054 1.00 97.31 88 ASN A N 1
ATOM 683 C CA . ASN A 1 88 ? 15.714 5.910 -14.681 1.00 97.31 88 ASN A CA 1
ATOM 684 C C . ASN A 1 88 ? 15.633 6.753 -13.403 1.00 97.31 88 ASN A C 1
ATOM 686 O O . ASN A 1 88 ? 14.531 7.155 -13.027 1.00 97.31 88 ASN A O 1
ATOM 690 N N . LEU A 1 89 ? 16.756 7.019 -12.725 1.00 96.12 89 LEU A N 1
ATOM 691 C CA . LEU A 1 89 ? 16.773 7.701 -11.429 1.00 96.12 89 LEU A CA 1
ATOM 692 C C . LEU A 1 89 ? 16.030 9.042 -11.483 1.00 96.12 89 LEU A C 1
ATOM 694 O O . LEU A 1 89 ? 15.142 9.284 -10.671 1.00 96.12 89 LEU A O 1
ATOM 698 N N . GLN A 1 90 ? 16.331 9.879 -12.482 1.00 97.69 90 GLN A N 1
ATOM 699 C CA . GLN A 1 90 ? 15.689 11.187 -12.636 1.00 97.69 90 GLN A CA 1
ATOM 700 C C . GLN A 1 90 ? 14.169 11.067 -12.829 1.00 97.69 90 GLN A C 1
ATOM 702 O O . GLN A 1 90 ? 13.407 11.783 -12.185 1.00 97.69 90 GLN A O 1
ATOM 707 N N . ASN A 1 91 ? 13.716 10.131 -13.668 1.00 97.25 91 ASN A N 1
ATOM 708 C CA . ASN A 1 91 ? 12.286 9.903 -13.888 1.00 97.25 91 ASN A CA 1
ATOM 709 C C . ASN A 1 91 ? 11.596 9.369 -12.625 1.00 97.25 91 ASN A C 1
ATOM 711 O O . ASN A 1 91 ? 10.468 9.749 -12.330 1.00 97.25 91 ASN A O 1
ATOM 715 N N . SER A 1 92 ? 12.270 8.494 -11.880 1.00 97.38 92 SER A N 1
ATOM 716 C CA . SER A 1 92 ? 11.746 7.893 -10.649 1.00 97.38 92 SER A CA 1
ATOM 717 C C . SER A 1 92 ? 11.550 8.946 -9.561 1.00 97.38 92 SER A C 1
ATOM 719 O O . SER A 1 92 ? 10.488 8.989 -8.943 1.00 97.38 92 SER A O 1
ATOM 721 N N . LEU A 1 93 ? 12.526 9.849 -9.401 1.00 96.81 93 LEU A N 1
ATOM 722 C CA . LEU A 1 93 ? 12.417 11.011 -8.517 1.00 96.81 93 LEU A CA 1
ATOM 723 C C . LEU A 1 93 ? 11.266 11.933 -8.940 1.00 96.81 93 LEU A C 1
ATOM 725 O O . LEU A 1 93 ? 10.447 12.290 -8.101 1.00 96.81 93 LEU A O 1
ATOM 729 N N . GLY A 1 94 ? 11.131 12.229 -10.237 1.00 97.31 94 GLY A N 1
ATOM 730 C CA . GLY A 1 94 ? 10.015 13.037 -10.737 1.00 97.31 94 GLY A CA 1
ATOM 731 C C . GLY A 1 94 ? 8.639 12.415 -10.458 1.00 97.31 94 GLY A C 1
ATOM 732 O O . GLY A 1 94 ? 7.711 13.113 -10.062 1.00 97.31 94 GLY A O 1
ATOM 733 N N . ILE A 1 95 ? 8.489 11.092 -10.601 1.00 97.06 95 ILE A N 1
ATOM 734 C CA . ILE A 1 95 ? 7.233 10.395 -10.263 1.00 97.06 95 ILE A CA 1
ATOM 735 C C . ILE A 1 95 ? 6.958 10.460 -8.754 1.00 97.06 95 ILE A C 1
ATOM 737 O O . ILE A 1 95 ? 5.820 10.704 -8.352 1.00 97.06 95 ILE A O 1
ATOM 741 N N . TYR A 1 96 ? 7.984 10.259 -7.923 1.00 96.75 96 TYR A N 1
ATOM 742 C CA . TYR A 1 96 ? 7.876 10.385 -6.469 1.00 96.75 96 TYR A CA 1
ATOM 743 C C . TYR A 1 96 ? 7.420 11.794 -6.049 1.00 96.75 96 TYR A C 1
ATOM 745 O O . TYR A 1 96 ? 6.501 11.923 -5.234 1.00 96.75 96 TYR A O 1
ATOM 753 N N . GLU A 1 97 ? 8.002 12.838 -6.648 1.00 97.06 97 GLU A N 1
ATOM 754 C CA . GLU A 1 97 ? 7.694 14.252 -6.384 1.00 97.06 97 GLU A CA 1
ATOM 755 C C . GLU A 1 97 ? 6.247 14.637 -6.713 1.00 97.06 97 GLU A C 1
ATOM 757 O O . GLU A 1 97 ? 5.656 15.460 -6.012 1.00 97.06 97 GLU A O 1
ATOM 762 N N . LEU A 1 98 ? 5.659 14.021 -7.742 1.00 95.44 98 LEU A N 1
ATOM 763 C CA . LEU A 1 98 ? 4.266 14.239 -8.153 1.00 95.44 98 LEU A CA 1
ATOM 764 C C . LEU A 1 98 ? 3.237 13.520 -7.265 1.00 95.44 98 LEU A C 1
ATOM 766 O O . LEU A 1 98 ? 2.036 13.691 -7.464 1.00 95.44 98 LEU A O 1
ATOM 770 N N . SER A 1 99 ? 3.685 12.668 -6.341 1.00 95.31 99 SER A N 1
ATOM 771 C CA . SER A 1 99 ? 2.833 11.689 -5.671 1.00 95.31 99 SER A CA 1
ATOM 772 C C . SER A 1 99 ? 3.159 11.598 -4.180 1.00 95.31 99 SER A C 1
ATOM 774 O O . SER A 1 99 ? 2.694 12.421 -3.395 1.00 95.31 99 SER A O 1
ATOM 776 N N . TRP A 1 100 ? 3.976 10.626 -3.767 1.00 96.31 100 TRP A N 1
ATOM 777 C CA . TRP A 1 100 ? 4.242 10.339 -2.355 1.00 96.31 100 TRP A CA 1
ATOM 778 C C . TRP A 1 100 ? 4.886 11.514 -1.629 1.00 96.31 100 TRP A C 1
ATOM 780 O O . TRP A 1 100 ? 4.573 11.750 -0.467 1.00 96.31 100 TRP A O 1
ATOM 790 N N . HIS A 1 101 ? 5.745 12.270 -2.314 1.00 96.25 101 HIS A N 1
ATOM 791 C CA . HIS A 1 101 ? 6.393 13.426 -1.716 1.00 96.25 101 HIS A CA 1
ATOM 792 C C . HIS A 1 101 ? 5.387 14.476 -1.233 1.00 96.25 101 HIS A C 1
ATOM 794 O O . HIS A 1 101 ? 5.519 14.957 -0.114 1.00 96.25 101 HIS A O 1
ATOM 800 N N . GLN A 1 102 ? 4.359 14.776 -2.038 1.00 94.44 102 GLN A N 1
ATOM 801 C CA . GLN A 1 102 ? 3.330 15.771 -1.708 1.00 94.44 102 GLN A CA 1
ATOM 802 C C . GLN A 1 102 ? 2.534 15.392 -0.460 1.00 94.44 102 GLN A C 1
ATOM 804 O O . GLN A 1 102 ? 2.084 16.262 0.269 1.00 94.44 102 GLN A O 1
ATOM 809 N N . ALA A 1 103 ? 2.342 14.093 -0.226 1.00 94.00 103 ALA A N 1
ATOM 810 C CA . ALA A 1 103 ? 1.583 13.600 0.916 1.00 94.00 103 ALA A CA 1
ATOM 811 C C . ALA A 1 103 ? 2.420 13.463 2.202 1.00 94.00 103 ALA A C 1
ATOM 813 O O . ALA A 1 103 ? 1.854 13.220 3.265 1.00 94.00 103 ALA A O 1
ATOM 814 N N . LEU A 1 104 ? 3.751 13.569 2.108 1.00 92.06 104 LEU A N 1
ATOM 815 C CA . LEU A 1 104 ? 4.677 13.497 3.245 1.00 92.06 104 LEU A CA 1
ATOM 816 C C . LEU A 1 104 ? 5.173 14.872 3.720 1.00 92.06 104 LEU A C 1
ATOM 818 O O . LEU A 1 104 ? 5.824 14.936 4.763 1.00 92.06 104 LEU A O 1
ATOM 822 N N . GLN A 1 105 ? 4.922 15.934 2.952 1.00 76.00 105 GLN A N 1
ATOM 823 C CA . GLN A 1 105 ? 5.227 17.321 3.320 1.00 76.00 105 GLN A CA 1
ATOM 824 C C . GLN A 1 105 ? 4.062 17.973 4.061 1.00 76.00 105 GLN A C 1
ATOM 826 O O . GLN A 1 105 ? 4.358 18.801 4.952 1.00 76.00 105 GLN A O 1
#

Sequence (105 aa):
YNEILGETRGDFQVQLVHEWLQQLLAERAEQPATGEAWYLFGHCTETTALPASGQHWTSIFARFGARLENVSVGCCGMAGTYGHEVKNLQNSLGIYELSWHQALQ

Foldseek 3Di:
DCVPCPPNPPDDDDDDPLVVLCVVCVPQDFDAADDDAAEDDDAQVVCVVPVCVQVSVQVSLRSVNHGYHYDPWYHQLCPDCQCVDPVNVVVSVVNNVVTVVVVVD

Organism: NCBI:txid1890302